Protein AF-A0A349W661-F1 (afdb_monomer_lite)

Sequence (44 aa):
MKLVLQAATVLHPSAPSGAPAAVRAASLEVQAGEQLAIIGPSGA

pLDDT: mean 95.05, std 4.03, range [72.06, 97.56]

Radius of gyration: 13.17 Å; chains: 1; bounding box: 27×16×36 Å

Secondary structure (DSSP, 8-state):
--EEEEEEEE--TTPPTTPPPSEEEEEEEE-TT-------STT-

Foldseek 3Di:
DKDWDAQDWADDPPDPVPDGTLDGGDTDIADVPDDDDDDDPPSD

Structure (mmCIF, N/CA/C/O backbone):
data_AF-A0A349W661-F1
#
_entry.id   AF-A0A349W661-F1
#
loop_
_atom_site.group_PDB
_atom_site.id
_atom_site.type_symbol
_atom_site.label_atom_id
_atom_site.label_alt_id
_atom_site.label_comp_id
_atom_site.label_asym_id
_atom_site.label_entity_id
_atom_site.label_seq_id
_atom_site.pdbx_PDB_ins_code
_atom_site.Cartn_x
_atom_site.Cartn_y
_atom_site.Cartn_z
_atom_site.occupancy
_atom_site.B_iso_or_equiv
_atom_site.auth_seq_id
_atom_site.auth_comp_id
_atom_site.auth_asym_id
_atom_site.auth_atom_id
_atom_site.pdbx_PDB_model_num
ATOM 1 N N . MET A 1 1 ? -15.542 5.597 11.072 1.00 72.06 1 MET A N 1
ATOM 2 C CA . MET A 1 1 ? -15.564 5.329 9.618 1.00 72.06 1 MET A CA 1
ATOM 3 C C . MET A 1 1 ? -14.987 3.943 9.404 1.00 72.06 1 MET A C 1
ATOM 5 O O . MET A 1 1 ? -14.029 3.622 10.091 1.00 72.06 1 MET A O 1
ATOM 9 N N . LYS A 1 2 ? -15.586 3.131 8.531 1.00 88.06 2 LYS A N 1
ATOM 10 C CA . LYS A 1 2 ? -15.043 1.831 8.120 1.00 88.06 2 LYS A CA 1
ATOM 11 C C . LYS A 1 2 ? -14.307 2.024 6.795 1.00 88.06 2 LYS A C 1
ATOM 13 O O . LYS A 1 2 ? -14.876 2.645 5.897 1.00 88.06 2 LYS A O 1
ATOM 18 N N . LEU A 1 3 ? -13.079 1.527 6.682 1.00 94.81 3 LEU A N 1
ATOM 19 C CA . LEU A 1 3 ? -12.301 1.555 5.440 1.00 94.81 3 LEU A CA 1
ATOM 20 C C . LEU A 1 3 ? -12.104 0.129 4.940 1.00 94.81 3 LEU A C 1
ATOM 22 O O . LEU A 1 3 ? -11.777 -0.760 5.720 1.00 94.81 3 LEU A O 1
ATOM 26 N N . VAL A 1 4 ? -12.328 -0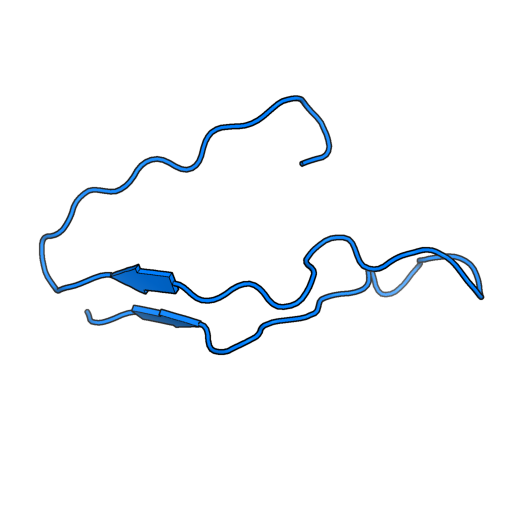.082 3.644 1.00 96.62 4 VAL A N 1
ATOM 27 C CA . VAL A 1 4 ? -12.160 -1.383 2.995 1.00 96.62 4 VAL A CA 1
ATOM 28 C C . VAL A 1 4 ? -11.438 -1.182 1.666 1.00 96.62 4 VAL A C 1
ATOM 30 O O . VAL A 1 4 ? -11.910 -0.441 0.806 1.00 96.62 4 VAL A O 1
ATOM 33 N N . LEU A 1 5 ? -10.313 -1.869 1.498 1.00 96.38 5 LEU A N 1
ATOM 34 C CA . LEU A 1 5 ? -9.625 -2.091 0.232 1.00 96.38 5 LEU A CA 1
ATOM 35 C C . LEU A 1 5 ? -9.775 -3.568 -0.130 1.00 96.38 5 LEU A C 1
ATOM 37 O O . LEU A 1 5 ? -9.501 -4.438 0.696 1.00 96.38 5 LEU A O 1
ATOM 41 N N . GLN A 1 6 ? -10.196 -3.853 -1.360 1.00 97.31 6 GLN A N 1
ATOM 42 C CA . GLN A 1 6 ? -10.366 -5.216 -1.868 1.00 97.31 6 GLN A CA 1
ATOM 43 C C . GLN A 1 6 ? -9.474 -5.412 -3.084 1.00 97.31 6 GLN A C 1
ATOM 45 O O . GLN A 1 6 ? -9.712 -4.794 -4.120 1.00 97.31 6 GLN A O 1
ATOM 50 N N . ALA A 1 7 ? -8.454 -6.263 -2.945 1.00 97.31 7 ALA A N 1
ATOM 51 C CA . ALA A 1 7 ? -7.527 -6.640 -4.014 1.00 97.31 7 ALA A CA 1
ATOM 52 C C . ALA A 1 7 ? -7.022 -5.450 -4.864 1.00 97.31 7 ALA A C 1
ATOM 54 O O . ALA A 1 7 ? -6.851 -5.556 -6.081 1.00 97.31 7 ALA A O 1
ATOM 55 N N . ALA A 1 8 ? -6.777 -4.306 -4.222 1.00 96.94 8 ALA A N 1
ATOM 56 C CA . ALA A 1 8 ? -6.423 -3.066 -4.888 1.00 96.94 8 ALA A CA 1
ATOM 57 C C . ALA A 1 8 ? -5.093 -3.215 -5.635 1.00 96.94 8 ALA A C 1
ATOM 59 O O . ALA A 1 8 ? -4.084 -3.651 -5.075 1.00 96.94 8 ALA A O 1
ATOM 60 N N . THR A 1 9 ? -5.098 -2.832 -6.910 1.00 97.19 9 THR A N 1
ATOM 61 C CA . THR A 1 9 ? 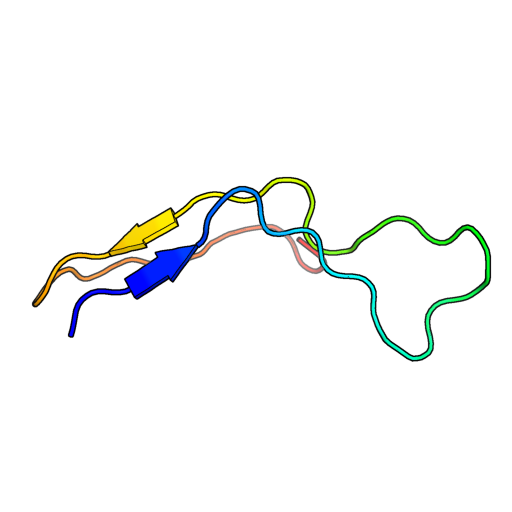-3.904 -2.772 -7.753 1.00 97.19 9 THR A CA 1
ATOM 62 C C . THR A 1 9 ? -3.813 -1.382 -8.358 1.00 97.19 9 THR A C 1
ATOM 64 O O . THR A 1 9 ? -4.771 -0.913 -8.968 1.00 97.19 9 THR A O 1
ATOM 67 N N . VAL A 1 10 ? -2.683 -0.708 -8.152 1.00 96.25 10 VAL A N 1
ATOM 68 C CA . VAL A 1 10 ? -2.527 0.714 -8.484 1.00 96.25 10 VAL A CA 1
ATOM 69 C C . VAL A 1 10 ? -1.243 0.926 -9.274 1.00 96.25 10 VAL A C 1
ATOM 71 O O . VAL A 1 10 ? -0.154 0.569 -8.819 1.00 96.25 10 VAL A O 1
ATOM 74 N N . LEU A 1 11 ? -1.378 1.539 -10.450 1.00 97.12 11 LEU A N 1
ATOM 75 C CA . LEU A 1 11 ? -0.272 2.044 -11.258 1.00 97.12 11 LEU A CA 1
ATOM 76 C C . LEU A 1 11 ? -0.244 3.570 -11.185 1.00 97.12 11 LEU A C 1
ATOM 78 O O . LEU A 1 11 ? -1.289 4.220 -11.178 1.00 97.12 11 LEU A O 1
ATOM 82 N N . HIS A 1 12 ? 0.957 4.143 -11.154 1.00 95.19 12 HIS A N 1
ATOM 83 C CA . HIS A 1 12 ? 1.107 5.589 -11.245 1.00 95.19 12 HIS A CA 1
ATOM 84 C C . HIS A 1 12 ? 0.680 6.069 -12.651 1.00 95.19 12 HIS A C 1
ATOM 86 O O . HIS A 1 12 ? 1.093 5.449 -13.631 1.00 95.19 12 HIS A O 1
ATOM 92 N N . PRO A 1 13 ? -0.084 7.172 -12.795 1.00 95.19 13 PRO A N 1
ATOM 93 C CA . PRO A 1 13 ? -0.579 7.630 -14.101 1.00 95.19 13 PRO A CA 1
ATOM 94 C C . PRO A 1 13 ? 0.522 7.923 -15.127 1.00 95.19 13 PRO A C 1
ATOM 96 O O . PRO A 1 13 ? 0.327 7.738 -16.322 1.00 95.19 13 PRO A O 1
ATOM 99 N N . SER A 1 14 ? 1.692 8.354 -14.653 1.00 96.31 14 SER A N 1
ATOM 100 C CA . SER A 1 14 ? 2.868 8.633 -15.489 1.00 96.31 14 SER A CA 1
ATOM 101 C C . SER A 1 14 ? 3.866 7.471 -15.549 1.00 96.31 14 SER A C 1
ATOM 103 O O . SER A 1 14 ? 5.019 7.680 -15.924 1.00 96.31 14 SER A O 1
ATOM 105 N N . ALA A 1 15 ? 3.488 6.272 -15.096 1.00 94.88 15 ALA A N 1
ATOM 106 C CA . ALA A 1 15 ? 4.381 5.121 -15.137 1.00 94.88 15 ALA A CA 1
ATOM 107 C C . ALA A 1 15 ? 4.711 4.741 -16.596 1.00 94.88 15 ALA A C 1
ATOM 109 O O . ALA A 1 15 ? 3.818 4.765 -17.447 1.00 94.88 15 ALA A O 1
ATOM 110 N N . PRO A 1 16 ? 5.967 4.365 -16.903 1.00 94.31 16 PRO A N 1
ATOM 111 C CA . PRO A 1 16 ? 6.320 3.840 -18.217 1.00 94.31 16 PRO A CA 1
ATOM 112 C C . PRO A 1 16 ? 5.489 2.608 -18.593 1.00 94.31 16 PRO A C 1
ATOM 114 O O . PRO A 1 16 ? 5.066 1.839 -17.728 1.00 94.31 16 PRO A O 1
ATOM 117 N N . SER A 1 17 ? 5.317 2.372 -19.896 1.00 93.00 17 SER A N 1
ATOM 118 C CA . SER A 1 17 ? 4.689 1.139 -20.381 1.00 93.00 17 SER A CA 1
ATOM 119 C C . SER A 1 17 ? 5.444 -0.087 -19.863 1.00 93.00 17 SER A C 1
ATOM 121 O O . SER A 1 17 ? 6.664 -0.175 -19.997 1.00 93.00 17 SER A O 1
ATOM 123 N N . GLY A 1 18 ? 4.714 -1.032 -19.269 1.00 93.00 18 GLY A N 1
ATOM 124 C CA . GL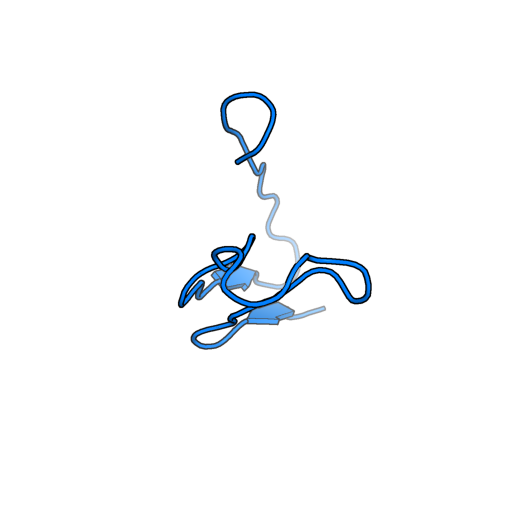Y A 1 18 ? 5.282 -2.242 -18.671 1.00 93.00 18 GLY A CA 1
ATOM 125 C C . GLY A 1 18 ? 5.869 -2.057 -17.268 1.00 93.00 18 GLY A C 1
ATOM 126 O O . GLY A 1 18 ? 6.368 -3.028 -16.699 1.00 93.00 18 GLY A O 1
ATOM 127 N N . ALA A 1 19 ? 5.802 -0.857 -16.682 1.00 95.38 19 ALA A N 1
ATOM 128 C CA . ALA A 1 19 ? 6.177 -0.665 -15.288 1.00 95.38 19 ALA A CA 1
ATOM 129 C C . ALA A 1 19 ? 5.266 -1.495 -14.358 1.00 95.38 19 ALA A C 1
ATOM 131 O O . ALA A 1 19 ? 4.053 -1.573 -14.586 1.00 95.38 19 ALA A O 1
ATOM 132 N N . PRO A 1 20 ? 5.820 -2.114 -13.300 1.00 94.25 20 PRO A N 1
ATOM 133 C CA . PRO A 1 20 ? 5.020 -2.876 -12.354 1.00 94.25 20 PRO A CA 1
ATOM 134 C C . PRO A 1 20 ? 4.089 -1.955 -11.557 1.00 94.25 20 PRO A C 1
ATOM 136 O O . PRO A 1 20 ? 4.405 -0.794 -11.297 1.00 94.25 20 PRO A O 1
ATOM 139 N N . ALA A 1 21 ? 2.955 -2.497 -11.113 1.00 96.56 21 ALA A N 1
ATOM 140 C CA . ALA A 1 21 ? 2.065 -1.787 -10.205 1.00 96.56 21 ALA A CA 1
ATOM 141 C C . ALA A 1 21 ? 2.741 -1.528 -8.848 1.00 96.56 21 ALA A C 1
ATOM 143 O O . ALA A 1 21 ? 3.391 -2.418 -8.285 1.00 96.56 21 ALA A O 1
ATOM 144 N N . ALA A 1 22 ? 2.558 -0.308 -8.336 1.00 96.19 22 ALA A N 1
ATOM 145 C CA . ALA A 1 22 ? 3.086 0.127 -7.046 1.00 96.19 22 ALA A CA 1
ATOM 146 C C . ALA A 1 22 ? 2.380 -0.611 -5.902 1.00 96.19 22 ALA A C 1
ATOM 148 O O . ALA A 1 22 ? 3.031 -1.166 -5.028 1.00 96.19 22 ALA A O 1
ATOM 149 N N . VAL A 1 23 ? 1.052 -0.726 -5.983 1.00 96.81 23 VAL A N 1
ATOM 150 C CA . VAL A 1 23 ? 0.248 -1.568 -5.087 1.00 96.81 23 VAL A CA 1
ATOM 151 C C . VAL A 1 23 ? -0.243 -2.776 -5.877 1.00 96.81 23 VAL A C 1
ATOM 153 O O . VAL A 1 23 ? -0.733 -2.611 -6.996 1.00 96.81 23 VAL A O 1
ATOM 156 N N . ARG A 1 24 ? -0.113 -3.986 -5.323 1.00 96.50 24 ARG A N 1
ATOM 157 C CA . ARG A 1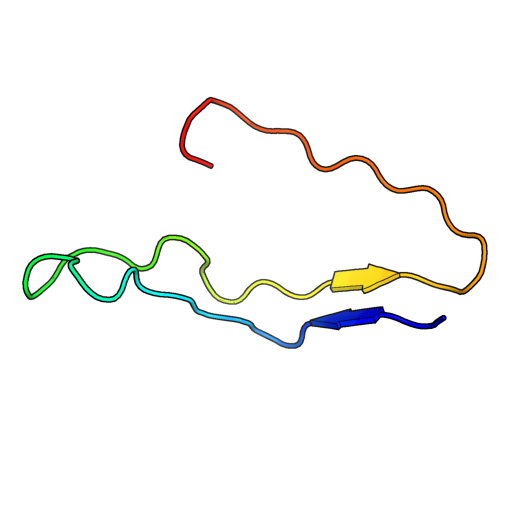 24 ? -0.463 -5.250 -5.994 1.00 96.50 24 ARG A CA 1
ATOM 158 C C . ARG A 1 24 ? -1.399 -6.077 -5.122 1.00 96.50 24 ARG A C 1
ATOM 160 O O . ARG A 1 24 ? -0.987 -6.521 -4.057 1.00 96.50 24 ARG A O 1
ATOM 167 N N . ALA A 1 25 ? -2.625 -6.301 -5.597 1.00 97.12 25 ALA A N 1
ATOM 168 C CA . ALA A 1 25 ? -3.641 -7.132 -4.942 1.00 97.12 25 ALA A CA 1
ATOM 169 C C . ALA A 1 25 ? -3.819 -6.866 -3.426 1.00 97.12 25 ALA A C 1
ATOM 171 O O . ALA A 1 25 ? -4.107 -7.783 -2.655 1.00 97.12 25 ALA A O 1
ATOM 172 N N . ALA A 1 26 ? -3.661 -5.615 -2.986 1.00 96.81 26 ALA A N 1
ATOM 173 C CA . ALA A 1 26 ? -3.687 -5.272 -1.568 1.00 96.81 26 ALA A CA 1
ATOM 174 C C . ALA A 1 26 ? -5.119 -5.278 -1.019 1.00 96.81 26 ALA A C 1
ATOM 176 O O . ALA A 1 26 ? -6.012 -4.634 -1.570 1.00 96.81 26 ALA A O 1
ATOM 177 N N . SER A 1 27 ? -5.329 -5.984 0.091 1.00 97.56 27 SER A N 1
ATOM 178 C CA . SER A 1 27 ? -6.605 -5.996 0.811 1.00 97.56 27 SER A CA 1
ATOM 179 C C . SER A 1 27 ? -6.388 -5.532 2.246 1.00 97.56 27 SER A C 1
ATOM 181 O O . SER A 1 27 ? -5.444 -5.974 2.897 1.00 97.56 27 SER A O 1
ATOM 183 N N . LEU A 1 28 ? -7.240 -4.624 2.717 1.00 96.69 28 LEU A N 1
ATOM 184 C CA . LEU A 1 28 ? -7.155 -4.024 4.049 1.00 96.69 28 LEU A CA 1
ATOM 185 C C . LEU A 1 28 ? -8.562 -3.690 4.534 1.00 96.69 28 LEU A C 1
ATOM 187 O O . LEU A 1 28 ? -9.336 -3.072 3.806 1.00 96.69 28 LEU A O 1
ATOM 191 N N . GLU A 1 29 ? -8.872 -4.040 5.773 1.00 97.31 29 GLU A N 1
ATOM 192 C CA . GLU A 1 29 ? -10.074 -3.585 6.460 1.00 97.31 29 GLU A CA 1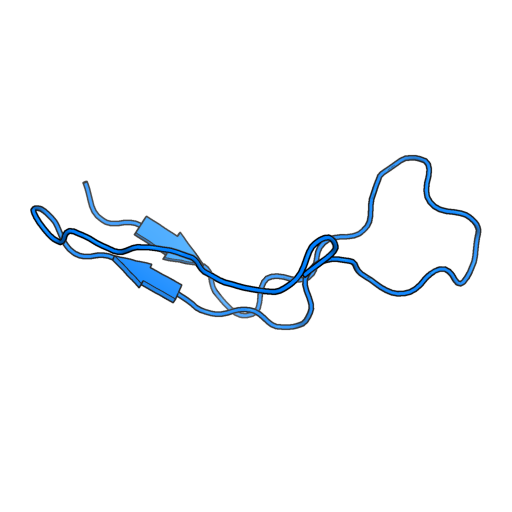
ATOM 193 C C . GLU A 1 29 ? -9.650 -2.867 7.737 1.00 97.31 29 GLU A C 1
ATOM 195 O O . GLU A 1 29 ? -8.855 -3.405 8.499 1.00 97.31 29 GLU A O 1
ATOM 200 N N . VAL A 1 30 ? -10.162 -1.653 7.944 1.00 96.44 30 VAL A N 1
ATOM 201 C CA . VAL A 1 30 ? -9.937 -0.873 9.166 1.00 96.44 30 VAL A CA 1
ATOM 202 C C . VAL A 1 30 ? -11.290 -0.550 9.784 1.00 96.44 30 VAL A C 1
ATOM 204 O O . VAL A 1 30 ? -12.164 0.050 9.135 1.00 96.44 30 VAL A O 1
ATOM 207 N N . GLN A 1 31 ? -11.469 -0.961 11.034 1.00 96.94 31 GLN A N 1
ATOM 208 C CA . GLN A 1 31 ? -12.691 -0.758 11.799 1.00 96.94 31 GLN A CA 1
ATOM 209 C C . GLN A 1 31 ? -12.767 0.653 12.391 1.00 96.94 31 GLN A C 1
ATOM 211 O O . GLN A 1 31 ? -11.786 1.388 12.508 1.00 96.94 31 GLN A O 1
ATOM 216 N N . ALA A 1 32 ? -13.971 1.058 12.796 1.00 96.00 32 ALA A N 1
ATOM 217 C CA . ALA A 1 32 ? -14.157 2.346 13.448 1.00 96.00 32 ALA A CA 1
ATOM 218 C C . ALA A 1 32 ? -13.416 2.389 14.797 1.00 96.00 32 ALA A C 1
ATOM 220 O O . ALA A 1 32 ? -13.680 1.575 15.676 1.00 96.00 32 ALA A O 1
ATOM 221 N N . GLY A 1 33 ? -12.522 3.368 14.959 1.00 94.69 33 GLY A N 1
ATOM 222 C CA . GLY A 1 33 ? -11.708 3.531 16.169 1.00 94.69 33 GLY A CA 1
ATOM 223 C C . GLY A 1 33 ? -10.416 2.708 16.179 1.00 94.69 33 GLY A C 1
ATOM 224 O O . GLY A 1 33 ? -9.625 2.856 17.107 1.00 94.69 33 GLY A O 1
ATOM 225 N N . GLU A 1 34 ? -10.176 1.883 15.157 1.00 95.81 34 GLU A N 1
ATOM 226 C CA . GLU A 1 34 ? -8.925 1.144 15.002 1.00 95.81 34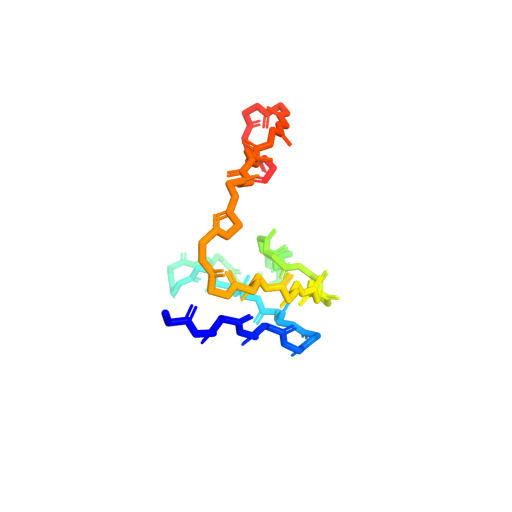 GLU A CA 1
ATOM 227 C C . GLU A 1 34 ? -7.767 2.088 14.651 1.00 95.81 34 GLU A C 1
ATOM 229 O O . GLU A 1 34 ? -7.908 2.997 13.829 1.00 95.81 34 GLU A O 1
ATOM 234 N N . GLN A 1 35 ? -6.612 1.859 15.279 1.00 95.94 35 GLN A N 1
ATOM 235 C CA . GLN A 1 35 ? -5.360 2.537 14.961 1.00 95.94 35 GLN A CA 1
ATOM 236 C C . GLN A 1 35 ? -4.429 1.543 14.273 1.00 95.94 35 GLN A C 1
ATOM 238 O O . GLN A 1 35 ? -4.097 0.504 14.838 1.00 95.94 35 GLN A O 1
ATOM 243 N N . LEU A 1 36 ? -4.001 1.881 13.060 1.00 95.19 36 LEU A N 1
ATOM 244 C CA . LEU A 1 36 ? -3.140 1.051 12.228 1.00 95.19 36 LEU A CA 1
ATOM 245 C C . LEU A 1 36 ? -1.956 1.889 11.738 1.00 95.19 36 LEU A C 1
ATOM 247 O O . LEU A 1 36 ? -2.135 3.020 11.288 1.00 95.19 36 LEU A O 1
ATOM 251 N N . ALA A 1 37 ? -0.756 1.316 11.791 1.00 97.06 37 ALA A N 1
ATOM 252 C CA . ALA A 1 37 ? 0.430 1.871 11.153 1.00 97.06 37 ALA A CA 1
ATOM 253 C C . ALA A 1 37 ? 0.782 1.050 9.907 1.00 97.06 37 ALA A C 1
ATOM 255 O O . ALA A 1 37 ? 0.818 -0.179 9.958 1.00 97.06 37 ALA A O 1
ATOM 256 N N . ILE A 1 38 ? 1.073 1.735 8.801 1.00 95.25 38 ILE A N 1
ATOM 257 C CA . ILE A 1 38 ? 1.665 1.124 7.608 1.00 95.25 38 ILE A CA 1
ATOM 258 C C . ILE A 1 38 ? 3.171 1.356 7.683 1.00 95.25 38 ILE A C 1
ATOM 260 O O . ILE A 1 38 ? 3.618 2.490 7.852 1.00 95.25 38 ILE A O 1
ATOM 264 N N . ILE A 1 39 ? 3.943 0.279 7.579 1.00 96.44 39 ILE A N 1
ATOM 265 C CA . ILE A 1 39 ? 5.404 0.300 7.651 1.00 96.44 39 ILE A CA 1
ATOM 266 C C . ILE A 1 39 ? 5.997 -0.447 6.458 1.00 96.44 39 ILE A C 1
ATOM 268 O O . ILE A 1 39 ? 5.387 -1.372 5.926 1.00 96.44 39 ILE A O 1
ATOM 272 N N . GLY A 1 40 ? 7.207 -0.069 6.066 1.00 95.75 40 GLY A N 1
ATOM 273 C CA . GLY A 1 40 ? 7.932 -0.705 4.976 1.00 95.75 40 GLY A CA 1
ATOM 274 C C . GLY A 1 40 ? 9.203 0.065 4.627 1.00 95.75 40 GLY A C 1
ATOM 275 O O . GLY A 1 40 ? 9.390 1.189 5.102 1.00 95.75 40 GLY A O 1
ATOM 276 N N . PRO A 1 41 ? 10.103 -0.529 3.827 1.00 97.44 41 PRO A N 1
ATOM 277 C CA . PRO A 1 41 ? 11.228 0.204 3.264 1.00 97.44 41 PRO A CA 1
ATOM 278 C C . PRO A 1 41 ? 10.726 1.315 2.332 1.00 97.44 41 PRO A C 1
ATOM 280 O O . PRO A 1 41 ? 9.623 1.245 1.792 1.00 97.44 41 PRO A O 1
ATOM 283 N N . SER A 1 42 ? 11.559 2.327 2.097 1.00 95.31 42 SER A N 1
ATOM 284 C CA . SER A 1 42 ? 11.256 3.365 1.110 1.00 95.31 42 SER A CA 1
ATOM 285 C C . SER A 1 42 ? 10.955 2.744 -0.260 1.00 95.31 42 SER A C 1
ATOM 287 O O . SER A 1 42 ? 11.779 2.002 -0.795 1.00 95.31 42 SER A O 1
ATOM 289 N N . GLY A 1 43 ? 9.786 3.066 -0.823 1.00 91.50 43 GLY A N 1
ATOM 290 C CA . GLY A 1 43 ? 9.311 2.541 -2.111 1.00 91.50 43 GLY A CA 1
ATOM 291 C C . GLY A 1 43 ? 8.386 1.318 -2.031 1.00 91.50 43 GLY A C 1
ATOM 292 O O . GLY A 1 43 ? 8.056 0.773 -3.085 1.00 91.50 43 GLY A O 1
ATOM 293 N N . ALA A 1 44 ? 7.997 0.890 -0.824 1.00 89.25 44 ALA A N 1
ATOM 294 C CA . ALA A 1 44 ? 6.960 -0.121 -0.595 1.00 89.25 44 ALA A CA 1
ATOM 295 C C . ALA A 1 44 ? 5.532 0.435 -0.710 1.00 89.25 44 ALA A C 1
ATOM 297 O O . ALA A 1 44 ? 5.335 1.639 -0.421 1.00 89.25 44 ALA A O 1
#